Protein AF-A0A2T4ZCU1-F1 (afdb_monomer)

Solvent-accessible surface area (backbone atoms only — not comparable to full-atom values): 5228 Å² total; per-residue (Å²): 140,66,82,66,62,64,55,54,53,55,55,48,51,55,54,50,50,54,51,50,52,56,50,51,53,48,56,75,68,37,84,87,48,60,64,68,60,54,50,49,54,50,48,52,51,47,60,71,70,43,70,71,81,65,58,68,65,68,56,56,58,54,51,53,54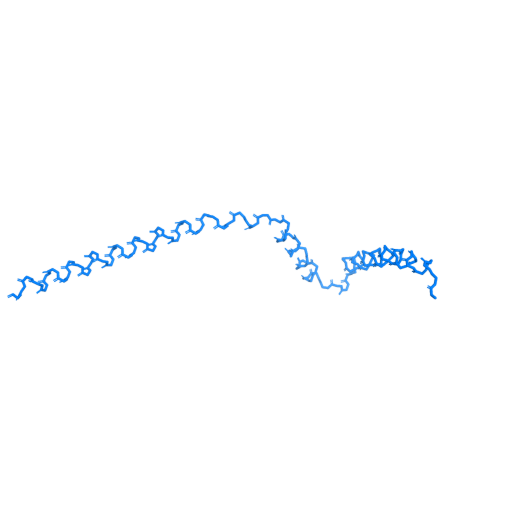,51,54,51,49,51,51,52,50,52,48,53,56,51,49,55,52,52,50,55,59,65,70,76,111

Sequence (89 aa):
MTGLDRKAKRVGGIAQVAKKWKALYRYFRDPKTSWVKKALAVAALLYFIMPMDIIPDYLVVMGYLDDLTLAAFVWRALSKELEHFSSEE

pLDDT: mean 73.39, std 12.13, range [48.75, 91.31]

Secondary structure (DSSP, 8-state):
--TTHHHHHHHHHHHHHHHHHHHHHHHHH-TTS-HHHHHHHHHHHHHHHS-GGGSHHHHHHHHHHHHHHHHHHHHHHHHHHHHHHHT--

Foldseek 3Di:
DDCVVVVVVVVVVVVVVVVVVVVVVCLLVPPVNDPVVVVVVVVVVCVVPPCPVVPPPPVVVVVVVVVVVVVVVVVVVVVVVVVVVVVVD

Structure (mmCIF, N/CA/C/O backbone):
data_AF-A0A2T4ZCU1-F1
#
_entry.id   AF-A0A2T4ZCU1-F1
#
loop_
_atom_site.group_PDB
_atom_site.id
_atom_site.type_symbol
_atom_site.label_atom_id
_atom_site.label_alt_id
_atom_site.label_comp_id
_atom_site.label_asym_id
_atom_site.label_entity_id
_atom_site.label_seq_id
_atom_site.pdbx_PDB_ins_code
_atom_site.Cartn_x
_atom_site.Cartn_y
_atom_site.Cartn_z
_atom_site.occupancy
_atom_site.B_iso_or_equiv
_atom_site.auth_seq_id
_atom_site.auth_comp_id
_atom_site.auth_asym_id
_atom_site.auth_atom_id
_atom_site.pdbx_PDB_model_num
ATOM 1 N N . MET A 1 1 ? 42.080 -18.708 3.788 1.00 48.75 1 MET A N 1
ATOM 2 C CA . MET A 1 1 ? 40.617 -18.786 3.575 1.00 48.75 1 MET A CA 1
ATOM 3 C C . MET A 1 1 ? 40.397 -19.295 2.155 1.00 48.75 1 MET A C 1
ATOM 5 O O . MET A 1 1 ? 40.612 -18.554 1.205 1.00 48.75 1 MET A O 1
ATOM 9 N N . THR A 1 2 ? 40.182 -20.603 2.011 1.00 60.44 2 THR A N 1
ATOM 10 C CA . THR A 1 2 ? 40.167 -21.353 0.742 1.00 60.44 2 THR A CA 1
ATOM 11 C C . THR A 1 2 ? 38.759 -21.404 0.158 1.00 60.44 2 THR A C 1
ATOM 13 O O . THR A 1 2 ? 37.826 -21.707 0.890 1.00 60.44 2 THR A O 1
ATOM 16 N N . GLY A 1 3 ? 38.627 -21.204 -1.161 1.00 60.25 3 GLY A N 1
ATOM 17 C CA . GLY A 1 3 ? 37.372 -20.957 -1.901 1.00 60.25 3 GLY A CA 1
ATOM 18 C C . GLY A 1 3 ? 36.235 -21.995 -1.822 1.00 60.25 3 GLY A C 1
ATOM 19 O O . GLY A 1 3 ? 35.234 -21.855 -2.528 1.00 60.25 3 GLY A O 1
ATOM 20 N N . LEU A 1 4 ? 36.358 -23.024 -0.981 1.00 62.97 4 LEU A N 1
ATOM 21 C CA . LEU A 1 4 ? 35.297 -23.979 -0.642 1.00 62.97 4 LEU A CA 1
ATOM 22 C C . LEU A 1 4 ? 34.241 -23.361 0.298 1.00 62.97 4 LEU A C 1
ATOM 24 O O . LEU A 1 4 ? 33.055 -23.691 0.218 1.00 62.97 4 LEU A O 1
ATOM 28 N N . ASP A 1 5 ? 34.649 -22.399 1.124 1.00 60.81 5 ASP A N 1
ATOM 29 C CA . ASP A 1 5 ? 33.805 -21.598 2.021 1.00 60.81 5 ASP A CA 1
ATOM 30 C C . ASP A 1 5 ? 32.729 -20.779 1.272 1.00 60.81 5 ASP A C 1
ATOM 32 O O . ASP A 1 5 ? 31.600 -20.604 1.748 1.00 60.81 5 ASP A O 1
ATOM 36 N N . ARG A 1 6 ? 33.030 -20.347 0.043 1.00 59.47 6 ARG A N 1
ATOM 37 C CA . ARG A 1 6 ? 32.116 -19.569 -0.806 1.00 59.47 6 ARG A CA 1
ATOM 38 C C . ARG A 1 6 ? 30.946 -20.399 -1.357 1.00 59.47 6 ARG A C 1
ATOM 40 O O . ARG A 1 6 ? 29.842 -19.870 -1.492 1.00 59.47 6 ARG A O 1
ATOM 47 N N . LYS A 1 7 ? 31.142 -21.698 -1.635 1.00 54.31 7 LYS A N 1
ATOM 48 C CA . LYS A 1 7 ? 30.057 -22.600 -2.084 1.00 54.31 7 LYS A CA 1
ATOM 49 C C . LYS A 1 7 ? 29.130 -22.993 -0.932 1.00 54.31 7 LYS A C 1
ATOM 51 O O . LYS A 1 7 ? 27.916 -22.997 -1.129 1.00 54.31 7 LYS A O 1
ATOM 56 N N . ALA A 1 8 ? 29.663 -23.216 0.271 1.00 57.03 8 ALA A N 1
ATOM 57 C CA . ALA A 1 8 ? 28.868 -23.534 1.463 1.00 57.03 8 ALA A CA 1
ATOM 58 C C . ALA A 1 8 ? 27.865 -22.416 1.828 1.00 57.03 8 ALA A C 1
ATOM 60 O O . ALA A 1 8 ? 26.708 -22.699 2.146 1.00 57.03 8 ALA A O 1
ATOM 61 N N . LYS A 1 9 ? 28.249 -2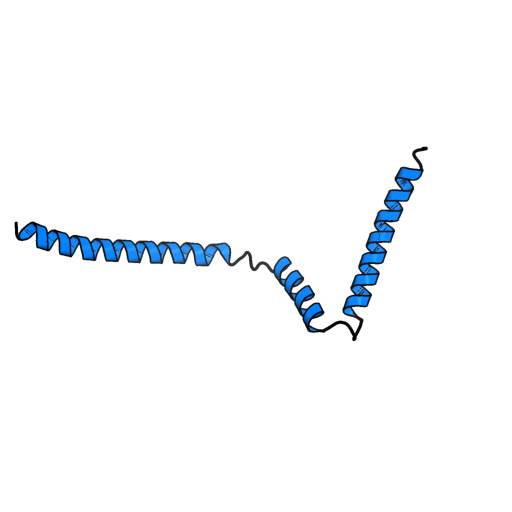1.137 1.673 1.00 55.56 9 LYS A N 1
ATOM 62 C CA . LYS A 1 9 ? 27.332 -19.989 1.843 1.00 55.56 9 LYS A CA 1
ATOM 63 C C . LYS A 1 9 ? 26.131 -20.013 0.884 1.00 55.56 9 LYS A C 1
ATOM 65 O O . LYS A 1 9 ? 25.050 -19.568 1.263 1.00 55.56 9 LYS A O 1
ATOM 70 N N . ARG A 1 10 ? 26.284 -20.561 -0.329 1.00 57.81 10 ARG A N 1
ATOM 71 C CA . ARG A 1 10 ? 25.200 -20.656 -1.327 1.00 57.81 10 ARG A CA 1
ATOM 72 C C . ARG A 1 10 ? 24.144 -21.691 -0.927 1.00 57.81 10 ARG A C 1
ATOM 74 O O . ARG A 1 10 ? 22.953 -21.433 -1.072 1.00 57.81 10 ARG A O 1
ATOM 81 N N . VAL A 1 11 ? 24.578 -22.812 -0.342 1.00 59.62 11 VAL A N 1
ATOM 82 C CA . VAL A 1 11 ? 23.687 -23.840 0.233 1.00 59.62 11 VAL A CA 1
ATOM 83 C C . VAL A 1 11 ? 22.982 -23.308 1.489 1.00 59.62 11 VAL A C 1
ATOM 85 O O . VAL A 1 11 ? 21.794 -23.554 1.693 1.00 59.62 11 VAL A O 1
ATOM 88 N N . GLY A 1 12 ? 23.681 -22.483 2.278 1.00 66.12 12 GLY A N 1
ATOM 89 C CA . GLY A 1 12 ? 23.096 -21.747 3.401 1.00 66.12 12 GLY A CA 1
ATOM 90 C C . GLY A 1 12 ? 21.945 -20.824 2.987 1.00 66.12 12 GLY A C 1
ATOM 91 O O . GLY A 1 12 ? 20.943 -20.754 3.694 1.00 66.12 12 GLY A O 1
ATOM 92 N N . GLY A 1 13 ? 22.038 -20.176 1.821 1.00 74.31 13 GLY A N 1
ATOM 93 C CA . GLY A 1 13 ? 20.965 -19.332 1.282 1.00 74.31 13 GLY A CA 1
ATOM 94 C C . GLY A 1 13 ? 19.667 -20.105 1.030 1.00 74.31 13 GLY A C 1
ATOM 95 O O . GLY A 1 13 ? 18.603 -19.694 1.489 1.00 74.31 13 GLY A O 1
ATOM 96 N N . ILE A 1 14 ? 19.754 -21.270 0.382 1.00 75.44 14 ILE A N 1
ATOM 97 C CA . ILE A 1 14 ? 18.586 -22.124 0.098 1.00 75.44 14 ILE A CA 1
ATOM 98 C C . ILE A 1 14 ? 17.991 -22.677 1.399 1.00 75.44 14 ILE A C 1
ATOM 100 O O . ILE A 1 14 ? 16.776 -22.643 1.592 1.00 75.44 14 ILE A O 1
ATOM 104 N N . ALA A 1 15 ? 18.839 -23.116 2.332 1.00 79.50 15 ALA A N 1
ATOM 105 C CA . ALA A 1 15 ? 18.394 -23.588 3.641 1.00 79.50 15 ALA A CA 1
ATOM 106 C C . ALA A 1 15 ? 17.693 -22.481 4.454 1.00 79.50 15 ALA A C 1
ATOM 108 O O . ALA A 1 15 ? 16.684 -22.736 5.115 1.00 79.50 15 ALA A O 1
ATOM 109 N N . GLN A 1 16 ? 18.178 -21.237 4.381 1.00 79.06 16 GLN A N 1
ATOM 110 C CA . GLN A 1 16 ? 17.528 -20.089 5.015 1.00 79.06 16 GLN A CA 1
ATOM 111 C C . GLN A 1 16 ? 16.170 -19.777 4.383 1.00 79.06 16 GLN A C 1
ATOM 113 O O . GLN A 1 16 ? 15.210 -19.529 5.111 1.00 79.06 16 GLN A O 1
ATOM 118 N N . VAL A 1 17 ? 16.066 -19.827 3.053 1.00 82.38 17 VAL A N 1
ATOM 119 C CA . VAL A 1 17 ? 14.795 -19.644 2.340 1.00 82.38 17 VAL A CA 1
ATOM 120 C C . VAL A 1 17 ? 13.801 -20.734 2.743 1.00 82.38 17 VAL A C 1
ATOM 122 O O . VAL A 1 17 ? 12.695 -20.415 3.174 1.00 82.38 17 VAL A O 1
ATOM 125 N N . ALA A 1 18 ? 14.206 -22.006 2.733 1.00 84.75 18 ALA A N 1
ATOM 126 C CA . ALA A 1 18 ? 13.366 -23.121 3.175 1.00 84.75 18 ALA A CA 1
ATOM 127 C C . ALA A 1 18 ? 12.900 -22.962 4.636 1.00 84.75 18 ALA A C 1
ATOM 129 O O . ALA A 1 18 ? 11.734 -23.205 4.960 1.00 84.75 18 ALA A O 1
ATOM 130 N N . LYS A 1 19 ? 13.781 -22.485 5.525 1.00 86.00 19 LYS A N 1
ATOM 131 C CA . LYS A 1 19 ? 13.438 -22.193 6.924 1.00 86.00 19 LYS A CA 1
ATOM 132 C C . LYS A 1 19 ? 12.404 -21.067 7.036 1.00 86.00 19 LYS A C 1
ATOM 134 O O . LYS A 1 19 ? 11.471 -21.196 7.829 1.00 86.00 19 LYS A O 1
ATOM 139 N N . LYS A 1 20 ? 12.535 -20.000 6.238 1.00 85.62 20 LYS A N 1
ATOM 140 C CA . LYS A 1 20 ? 11.565 -18.893 6.174 1.00 85.62 20 LYS A CA 1
ATOM 141 C C . LYS A 1 20 ? 10.198 -19.370 5.675 1.00 85.62 20 LYS A C 1
ATOM 143 O O . LYS A 1 20 ? 9.197 -19.073 6.319 1.00 85.62 20 LYS A O 1
ATOM 148 N N . TRP A 1 21 ? 10.156 -20.186 4.620 1.00 86.56 21 TRP A N 1
ATOM 149 C CA . TRP A 1 21 ? 8.914 -20.792 4.121 1.00 86.56 21 TRP A CA 1
ATOM 150 C C . TRP A 1 21 ? 8.229 -21.669 5.170 1.00 86.56 21 TRP A C 1
ATOM 152 O O . TRP A 1 21 ? 7.030 -21.537 5.409 1.00 86.56 21 TRP A O 1
ATOM 162 N N . LYS A 1 22 ? 8.994 -22.520 5.865 1.00 86.56 22 LYS A N 1
ATOM 163 C CA . LYS A 1 22 ? 8.458 -23.370 6.937 1.00 86.56 22 LYS A CA 1
ATOM 164 C C . LYS A 1 22 ? 7.919 -22.548 8.112 1.00 86.56 22 LYS A C 1
ATOM 166 O O . LYS A 1 22 ? 6.917 -22.930 8.715 1.00 86.56 22 LYS A O 1
ATOM 171 N N . ALA A 1 23 ? 8.557 -21.425 8.440 1.00 86.25 23 ALA A N 1
ATOM 172 C CA . ALA A 1 23 ? 8.072 -20.501 9.462 1.00 86.25 23 ALA A CA 1
ATOM 173 C C . ALA A 1 23 ? 6.775 -19.798 9.031 1.00 86.25 23 ALA A C 1
ATOM 175 O O . ALA A 1 23 ? 5.831 -19.749 9.816 1.00 86.25 23 ALA A O 1
ATOM 176 N N . LEU A 1 24 ? 6.695 -19.337 7.779 1.00 83.12 24 LEU A N 1
ATOM 177 C CA . LEU A 1 24 ? 5.497 -18.710 7.218 1.00 83.12 24 LEU A CA 1
ATOM 178 C C . LEU A 1 24 ? 4.311 -19.684 7.204 1.00 83.12 24 LEU A C 1
ATOM 180 O O . LEU A 1 24 ? 3.216 -19.343 7.643 1.00 83.12 24 LEU A O 1
ATOM 184 N N . TYR A 1 25 ? 4.546 -20.934 6.801 1.00 86.12 25 TYR A N 1
ATOM 185 C CA . TYR A 1 25 ? 3.529 -21.983 6.847 1.00 86.12 25 TYR A CA 1
ATOM 186 C C . TYR A 1 25 ? 2.992 -22.204 8.267 1.00 86.12 25 TYR A C 1
ATOM 188 O O . TYR A 1 25 ? 1.780 -22.253 8.481 1.00 86.12 25 TYR A O 1
ATOM 196 N N . ARG A 1 26 ? 3.886 -22.285 9.263 1.00 84.69 26 ARG A N 1
ATOM 197 C CA . ARG A 1 26 ? 3.489 -22.406 10.675 1.00 84.69 26 ARG A CA 1
ATOM 198 C C . ARG A 1 26 ? 2.706 -21.186 11.154 1.00 84.69 26 ARG A C 1
ATOM 200 O O . ARG A 1 26 ? 1.713 -21.370 11.841 1.00 84.69 26 ARG A O 1
ATOM 207 N N . TYR A 1 27 ? 3.104 -19.979 10.759 1.00 82.75 27 TYR A N 1
ATOM 208 C CA . TYR A 1 27 ? 2.411 -18.735 11.103 1.00 82.75 27 TYR A CA 1
ATOM 209 C C . TYR A 1 27 ? 0.952 -18.725 10.617 1.00 82.75 27 TYR A C 1
ATOM 211 O O . TYR A 1 27 ? 0.041 -18.409 11.384 1.00 82.75 27 TYR A O 1
ATOM 219 N N . PHE A 1 28 ? 0.700 -19.158 9.377 1.00 80.00 28 PHE A N 1
ATOM 220 C CA . PHE A 1 28 ? -0.665 -19.262 8.851 1.00 80.00 28 PHE A CA 1
ATOM 221 C C . PHE A 1 28 ? -1.477 -20.397 9.495 1.00 80.00 28 PHE A C 1
ATOM 223 O O . PHE A 1 28 ? 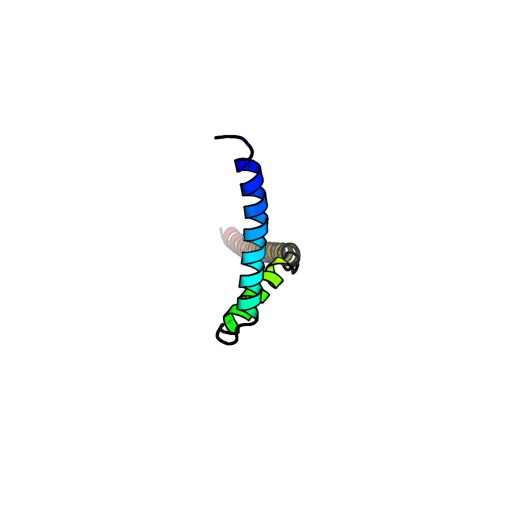-2.681 -20.230 9.701 1.00 80.00 28 PHE A O 1
ATOM 230 N N . ARG A 1 29 ? -0.844 -21.513 9.885 1.00 81.31 29 ARG A N 1
ATOM 231 C CA . ARG A 1 29 ? -1.522 -22.649 10.545 1.00 81.31 29 ARG A CA 1
ATOM 232 C C . ARG A 1 29 ? -1.734 -22.494 12.049 1.00 81.31 29 ARG A C 1
ATOM 234 O O . ARG A 1 29 ? -2.574 -23.199 12.594 1.00 81.31 29 ARG A O 1
ATOM 241 N N . ASP A 1 30 ? -0.995 -21.617 12.723 1.00 82.50 30 ASP A N 1
ATOM 242 C CA . ASP A 1 30 ? -1.080 -21.470 14.178 1.00 82.50 30 ASP A CA 1
ATOM 243 C C . ASP A 1 30 ? -2.392 -20.759 14.580 1.00 82.50 30 ASP A C 1
ATOM 245 O O . ASP A 1 30 ? -2.604 -19.611 14.167 1.00 82.50 30 ASP A O 1
ATOM 249 N N . PRO A 1 31 ? -3.285 -21.397 15.361 1.00 73.88 31 PRO A N 1
ATOM 250 C CA . PRO A 1 31 ? -4.544 -20.797 15.808 1.00 73.88 31 PRO A CA 1
ATOM 251 C C . PRO A 1 31 ? -4.354 -19.660 16.825 1.00 73.88 31 PRO A C 1
ATOM 253 O O . PRO A 1 31 ? -5.261 -18.851 16.992 1.00 73.88 31 PRO A O 1
ATOM 256 N N . LYS A 1 32 ? -3.184 -19.548 17.475 1.00 78.62 32 LYS A N 1
ATOM 257 C CA . LYS A 1 32 ? -2.858 -18.429 18.381 1.00 78.62 32 LYS A CA 1
ATOM 258 C C . LYS A 1 32 ? -2.541 -17.138 17.629 1.00 78.62 32 LYS A C 1
ATOM 260 O O . LYS A 1 32 ? -2.536 -16.056 18.214 1.00 78.62 32 LYS A O 1
ATOM 265 N N . THR A 1 33 ? -2.265 -17.234 16.332 1.00 75.00 33 THR A N 1
ATOM 266 C CA . THR A 1 33 ? -2.030 -16.064 15.491 1.00 75.00 33 THR A CA 1
ATOM 267 C C . THR A 1 33 ? -3.368 -15.430 15.136 1.00 75.00 33 THR A C 1
ATOM 269 O O . THR A 1 33 ? -4.196 -16.061 14.480 1.00 75.00 33 THR A O 1
ATOM 272 N N . SER A 1 34 ? -3.557 -14.172 15.546 1.00 79.69 34 SER A N 1
ATOM 273 C CA . SER A 1 34 ? -4.775 -13.397 15.283 1.00 79.69 34 SER A CA 1
ATOM 274 C C . SER A 1 34 ? -5.185 -13.476 13.810 1.00 79.69 34 SER A C 1
ATOM 276 O O . SER A 1 34 ? -4.396 -13.164 12.913 1.00 79.69 34 SER A O 1
ATOM 278 N N . TRP A 1 35 ? -6.433 -13.878 13.574 1.00 80.38 35 TRP A N 1
ATOM 279 C CA . TRP A 1 35 ? -7.007 -14.023 12.237 1.00 80.38 35 TRP A CA 1
ATOM 280 C C . TRP A 1 35 ? -6.959 -12.709 11.441 1.00 80.38 35 TRP A C 1
ATOM 282 O O . TRP A 1 35 ? -6.681 -12.735 10.246 1.00 80.38 35 TRP A O 1
ATOM 292 N N . VAL A 1 36 ? -7.063 -11.563 12.126 1.00 81.00 36 VAL A N 1
ATOM 293 C CA . VAL A 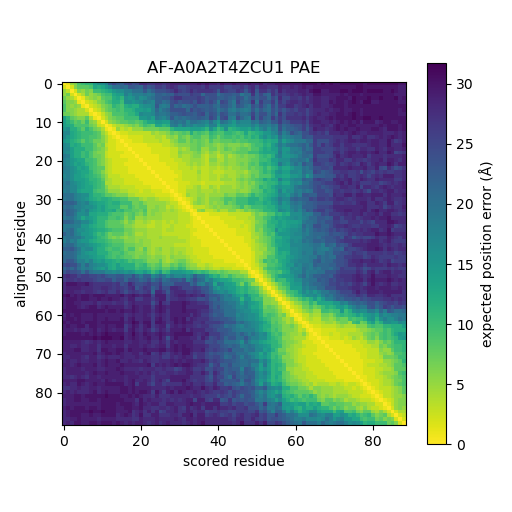1 36 ? -6.905 -10.219 11.540 1.00 81.00 36 VAL A CA 1
ATOM 294 C C . VAL A 1 36 ? -5.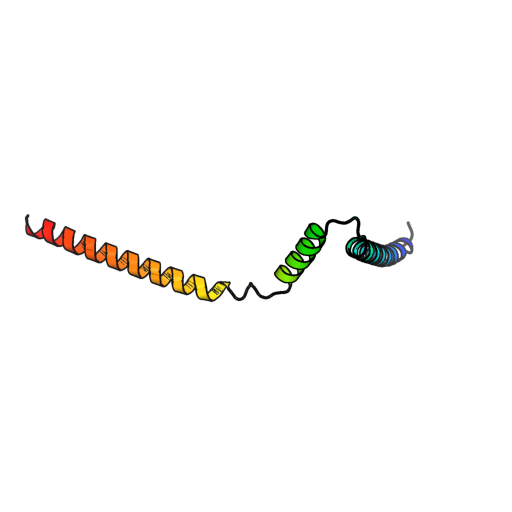528 -10.041 10.894 1.00 81.00 36 VAL A C 1
ATOM 296 O O . VAL A 1 36 ? -5.425 -9.526 9.786 1.00 81.00 36 VAL A O 1
ATOM 299 N N . LYS A 1 37 ? -4.453 -10.516 11.539 1.00 82.38 37 LYS A N 1
ATOM 300 C CA . LYS A 1 37 ? -3.087 -10.398 10.996 1.00 82.38 37 LYS A CA 1
ATOM 301 C C . LYS A 1 37 ? -2.884 -11.283 9.764 1.00 82.38 37 LYS A C 1
ATOM 303 O O . LYS A 1 37 ? -2.207 -10.877 8.824 1.00 82.38 37 LYS A O 1
ATOM 308 N N . LYS A 1 38 ? -3.498 -12.471 9.748 1.00 83.94 38 LYS A N 1
ATOM 309 C CA . LYS A 1 38 ? -3.493 -13.360 8.575 1.00 83.94 38 LYS A CA 1
ATOM 310 C C . LYS A 1 38 ? -4.265 -12.736 7.414 1.00 83.94 38 LYS A C 1
ATOM 312 O O . LYS A 1 38 ? -3.758 -12.727 6.298 1.00 83.94 38 LYS A O 1
ATOM 317 N N . ALA A 1 39 ? -5.445 -12.181 7.695 1.00 83.94 39 ALA A N 1
ATOM 318 C CA . ALA A 1 39 ? -6.269 -11.487 6.713 1.00 83.94 39 ALA A CA 1
ATOM 319 C C . ALA A 1 39 ? -5.534 -10.281 6.114 1.00 83.94 39 ALA A C 1
ATOM 321 O O . ALA A 1 39 ? -5.515 -10.137 4.899 1.00 83.94 39 ALA A O 1
ATOM 322 N N . LEU A 1 40 ? -4.845 -9.481 6.936 1.00 83.44 40 LEU A N 1
ATOM 323 C CA . LEU A 1 40 ? -4.055 -8.342 6.465 1.00 83.44 40 LEU A CA 1
ATOM 324 C C . LEU A 1 40 ? -2.889 -8.769 5.559 1.00 83.44 40 LEU A C 1
ATOM 326 O O . LEU A 1 40 ? -2.649 -8.139 4.535 1.00 83.44 40 LEU A O 1
ATOM 330 N N . ALA A 1 41 ? -2.187 -9.856 5.895 1.00 83.81 41 ALA A N 1
ATOM 331 C CA . ALA A 1 41 ? -1.108 -10.385 5.058 1.00 83.81 41 ALA A CA 1
ATOM 332 C C . ALA A 1 41 ? -1.620 -10.889 3.696 1.00 83.81 41 ALA A C 1
ATOM 334 O O . ALA A 1 41 ? -0.987 -10.647 2.669 1.00 83.81 41 ALA A O 1
ATOM 335 N N . VAL A 1 42 ? -2.778 -11.557 3.680 1.00 84.69 42 VAL A N 1
ATOM 336 C CA . VAL A 1 42 ? -3.444 -11.981 2.439 1.00 84.69 42 VAL A CA 1
ATOM 337 C C . VAL A 1 42 ? -3.941 -10.771 1.651 1.00 84.69 42 VAL A C 1
ATOM 339 O O . VAL A 1 42 ? -3.727 -10.724 0.449 1.00 84.69 42 VAL A O 1
ATOM 342 N N . ALA A 1 43 ? -4.531 -9.771 2.308 1.00 81.88 43 ALA A N 1
ATOM 343 C CA . ALA A 1 43 ? -4.989 -8.538 1.673 1.00 81.88 43 ALA A CA 1
ATOM 344 C C . ALA A 1 43 ? -3.832 -7.746 1.048 1.00 81.88 43 ALA A C 1
ATOM 346 O O . ALA A 1 43 ? -3.970 -7.267 -0.068 1.00 81.88 43 ALA A O 1
ATOM 347 N N . ALA A 1 44 ? -2.676 -7.663 1.711 1.00 80.94 44 ALA A N 1
ATOM 348 C CA . ALA A 1 44 ? -1.479 -7.034 1.156 1.00 80.94 44 ALA A CA 1
ATOM 349 C C . ALA A 1 44 ? -0.940 -7.794 -0.068 1.00 80.94 44 ALA A C 1
ATOM 351 O O . ALA A 1 44 ? -0.533 -7.180 -1.050 1.00 80.94 44 ALA A O 1
ATOM 352 N N . LEU A 1 45 ? -0.970 -9.131 -0.035 1.00 81.19 45 LEU A N 1
ATOM 353 C CA . LEU A 1 45 ? -0.576 -9.955 -1.177 1.00 81.19 45 LEU A CA 1
ATOM 354 C C . LEU A 1 45 ? -1.572 -9.824 -2.337 1.00 81.19 45 LEU A C 1
ATOM 356 O O . LEU A 1 45 ? -1.159 -9.707 -3.483 1.00 81.19 45 LEU A O 1
ATOM 36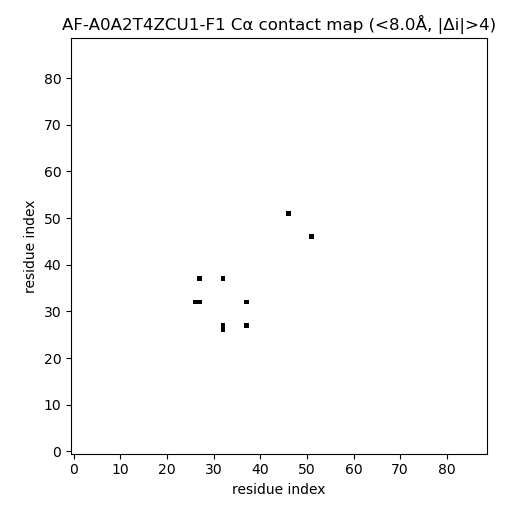0 N N . LEU A 1 46 ? -2.872 -9.798 -2.042 1.00 80.38 46 LEU A N 1
ATOM 361 C CA . LEU A 1 46 ? -3.920 -9.537 -3.024 1.00 80.38 46 LEU A CA 1
ATOM 362 C C . LEU A 1 46 ? -3.809 -8.125 -3.591 1.00 80.38 46 LEU A C 1
ATOM 364 O O . LEU A 1 46 ? -3.966 -7.976 -4.786 1.00 80.38 46 LEU A O 1
ATOM 368 N N . TYR A 1 47 ? -3.484 -7.112 -2.791 1.00 70.50 47 TYR A N 1
ATOM 369 C CA . TYR A 1 47 ? -3.219 -5.756 -3.277 1.00 70.50 47 TYR A CA 1
ATOM 370 C C . TYR A 1 47 ? -2.005 -5.714 -4.215 1.00 70.50 47 TYR A C 1
ATOM 372 O O . TYR A 1 47 ? -2.031 -5.019 -5.220 1.00 70.50 47 TYR A O 1
ATOM 380 N N . PHE A 1 48 ? -0.959 -6.486 -3.911 1.00 73.31 48 PHE A N 1
ATOM 381 C CA . PHE A 1 48 ? 0.244 -6.568 -4.741 1.00 73.31 48 PHE A CA 1
ATOM 382 C C . PHE A 1 48 ? 0.038 -7.365 -6.042 1.00 73.31 48 PHE A C 1
ATOM 384 O O . PHE A 1 48 ? 0.683 -7.080 -7.045 1.00 73.31 48 PHE A O 1
ATOM 391 N N . ILE A 1 49 ? -0.822 -8.391 -6.022 1.00 73.38 49 ILE A N 1
ATOM 392 C CA . ILE A 1 49 ? -1.095 -9.271 -7.173 1.00 73.38 49 ILE A CA 1
ATOM 393 C C . ILE A 1 49 ? -2.259 -8.751 -8.023 1.00 73.38 49 ILE A C 1
ATOM 395 O O . ILE A 1 49 ? -2.261 -8.944 -9.238 1.00 73.38 49 ILE A O 1
ATOM 399 N N . MET A 1 50 ? -3.274 -8.143 -7.405 1.00 64.94 50 MET A N 1
ATOM 400 C CA . MET A 1 50 ? -4.408 -7.598 -8.135 1.00 64.94 50 MET A CA 1
ATOM 401 C C . MET A 1 50 ? -3.986 -6.326 -8.866 1.00 64.94 50 MET A C 1
ATOM 403 O O . MET A 1 50 ? -3.373 -5.443 -8.266 1.00 64.94 50 MET A O 1
ATOM 407 N N . PRO A 1 51 ? -4.397 -6.175 -10.131 1.00 57.94 51 PRO A N 1
ATOM 408 C CA . PRO A 1 51 ? -4.156 -4.979 -10.913 1.00 57.94 51 PRO A CA 1
ATOM 409 C C . PRO A 1 51 ? -5.155 -3.884 -10.506 1.00 57.94 51 PRO A C 1
ATOM 411 O O . PRO A 1 51 ? -5.942 -3.404 -11.312 1.00 57.94 51 PRO A O 1
ATOM 414 N N . MET A 1 52 ? -5.145 -3.472 -9.235 1.00 55.62 52 MET A N 1
ATOM 415 C CA . MET A 1 52 ? -5.756 -2.196 -8.832 1.00 55.62 52 MET A CA 1
ATOM 416 C C . MET A 1 52 ? -4.957 -0.993 -9.369 1.00 55.62 52 MET A C 1
ATOM 418 O O . MET A 1 52 ? -5.443 0.131 -9.318 1.00 55.62 52 MET A O 1
ATOM 422 N N . ASP A 1 53 ? -3.815 -1.259 -10.012 1.00 56.12 53 ASP A N 1
ATOM 423 C CA . ASP A 1 53 ? -3.125 -0.386 -10.972 1.00 56.12 53 ASP A CA 1
ATOM 424 C C . ASP A 1 53 ? -3.851 -0.271 -12.342 1.00 56.12 53 ASP A C 1
ATOM 426 O O . ASP A 1 53 ? -3.269 0.201 -13.310 1.00 56.12 53 ASP A O 1
ATOM 430 N N . ILE A 1 54 ? -5.130 -0.676 -12.450 1.00 51.56 54 ILE A N 1
ATOM 431 C CA . ILE A 1 54 ? -6.027 -0.374 -13.598 1.00 51.56 54 ILE A CA 1
ATOM 432 C C . ILE A 1 54 ? -6.917 0.858 -13.334 1.00 51.56 54 ILE A C 1
ATOM 434 O O . ILE A 1 54 ? -7.522 1.414 -14.249 1.00 51.56 54 ILE A O 1
ATOM 438 N N . ILE A 1 55 ? -6.977 1.336 -12.089 1.00 57.50 55 ILE A N 1
ATOM 439 C CA . ILE A 1 55 ? -7.638 2.600 -11.739 1.00 57.50 55 ILE A CA 1
ATOM 440 C C . ILE A 1 55 ? -6.839 3.889 -12.098 1.00 57.50 55 ILE A C 1
ATOM 442 O O . ILE A 1 55 ? -7.478 4.944 -12.104 1.00 57.50 55 ILE A O 1
ATOM 446 N N . PRO A 1 56 ? -5.527 3.903 -12.451 1.00 56.94 56 PRO A N 1
ATOM 447 C CA . PRO A 1 56 ? -4.809 5.159 -12.693 1.00 56.94 56 PRO A CA 1
ATOM 448 C C . PRO A 1 56 ? -5.387 6.033 -13.815 1.00 56.94 56 PRO A C 1
ATOM 450 O O . PRO A 1 56 ? -5.300 7.252 -13.718 1.00 56.94 56 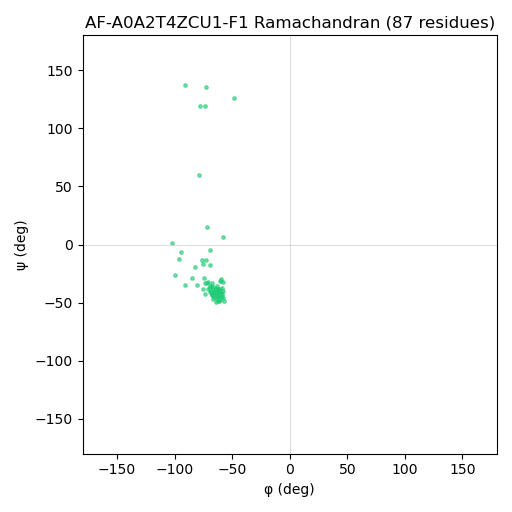PRO A O 1
ATOM 453 N N . ASP A 1 57 ? -6.017 5.457 -14.844 1.00 56.91 57 ASP A N 1
ATOM 454 C CA . ASP A 1 57 ? -6.266 6.214 -16.080 1.00 56.91 57 ASP A CA 1
ATOM 455 C C . ASP A 1 57 ? -7.688 6.794 -16.224 1.00 56.91 57 ASP A C 1
ATOM 457 O O . ASP A 1 57 ? -7.864 7.828 -16.867 1.00 56.91 57 ASP A O 1
ATOM 461 N N . TYR A 1 58 ? -8.721 6.213 -15.599 1.00 55.00 58 TYR A N 1
ATOM 462 C CA . TYR A 1 58 ? -10.106 6.702 -15.771 1.00 55.00 58 TYR A CA 1
ATOM 463 C C . TYR A 1 58 ? -10.488 7.857 -14.832 1.00 55.00 58 TYR A C 1
ATOM 465 O O . TYR A 1 58 ? -11.322 8.689 -15.192 1.00 55.00 58 TYR A O 1
ATOM 473 N N . LEU A 1 59 ? -9.880 7.939 -13.644 1.00 61.75 59 LEU A N 1
ATOM 474 C CA . LEU A 1 59 ? -10.138 9.027 -12.688 1.00 61.75 59 LEU A CA 1
ATOM 475 C C . LEU A 1 59 ? -9.363 10.305 -13.030 1.00 61.75 59 LEU A C 1
ATOM 477 O O . LEU A 1 59 ? -9.892 11.400 -12.857 1.00 61.75 59 LEU A O 1
ATOM 481 N N . VAL A 1 60 ? -8.144 10.177 -13.560 1.00 58.03 60 VAL A N 1
ATOM 482 C CA . VAL A 1 60 ? -7.301 11.327 -13.918 1.00 58.03 60 VAL A CA 1
ATOM 483 C C . VAL A 1 60 ? -7.904 12.116 -15.089 1.00 58.03 60 VAL A C 1
ATOM 485 O O . VAL A 1 60 ? -7.950 13.341 -15.037 1.00 58.03 60 VAL A O 1
ATOM 488 N N . VAL A 1 61 ? -8.454 11.445 -16.109 1.00 62.97 61 VAL A N 1
ATOM 489 C CA . VAL A 1 61 ? -9.082 12.119 -17.266 1.00 62.97 61 VAL A CA 1
ATOM 490 C C . VAL A 1 61 ? -10.384 12.836 -16.888 1.00 62.97 61 VAL A C 1
ATOM 492 O O . VAL A 1 61 ? -10.616 13.956 -17.342 1.00 62.97 61 VAL A O 1
ATOM 495 N N . MET A 1 62 ? -11.220 12.229 -16.038 1.00 67.56 62 MET A N 1
ATOM 496 C CA . MET A 1 62 ? -12.454 12.871 -15.564 1.00 67.56 62 MET A CA 1
ATOM 497 C C . MET A 1 62 ? -12.174 14.082 -14.664 1.00 67.56 62 MET A C 1
ATOM 499 O O . MET A 1 62 ? -12.873 15.085 -14.780 1.00 67.56 62 MET A O 1
ATOM 503 N N . GLY A 1 63 ? -11.134 14.027 -13.822 1.00 65.94 63 GLY A N 1
ATOM 504 C CA . GLY A 1 63 ? -10.757 15.146 -12.952 1.00 65.94 63 GLY A CA 1
ATOM 505 C C . GLY A 1 63 ? -10.364 16.410 -13.724 1.00 65.94 63 GLY A C 1
ATOM 506 O O . GLY A 1 63 ? -10.844 17.495 -13.412 1.00 65.94 63 GLY A O 1
ATOM 507 N N . TYR A 1 64 ? -9.572 16.279 -14.795 1.00 77.38 64 TYR A N 1
ATOM 508 C CA . TYR A 1 64 ? -9.179 17.438 -15.610 1.00 77.38 64 TYR A CA 1
ATOM 509 C C . TYR A 1 64 ? -10.342 18.071 -16.379 1.00 77.38 64 TYR A C 1
ATOM 511 O O . TYR A 1 64 ? -10.346 19.283 -16.601 1.00 77.38 64 TYR A O 1
ATOM 519 N N . LEU A 1 65 ? -11.321 17.269 -16.807 1.00 83.25 65 LEU A N 1
ATOM 520 C CA . LEU A 1 65 ? -12.489 17.788 -17.514 1.00 83.25 65 LEU A CA 1
ATOM 521 C C . LEU A 1 65 ? -13.393 18.609 -16.582 1.00 83.25 65 LEU A C 1
ATOM 523 O O . LEU A 1 65 ? -13.913 19.646 -17.003 1.00 83.25 65 LEU A O 1
ATOM 527 N N . ASP A 1 66 ? -13.546 18.179 -15.328 1.00 79.44 66 ASP A N 1
ATOM 528 C CA . ASP A 1 66 ? -14.312 18.910 -14.312 1.00 79.44 66 ASP A CA 1
ATOM 529 C C . ASP A 1 66 ? -13.635 20.242 -13.944 1.00 79.44 66 ASP A C 1
ATOM 531 O O . ASP A 1 66 ? -14.266 21.299 -14.027 1.00 79.44 66 ASP A O 1
ATOM 535 N N . ASP A 1 67 ? -12.320 20.228 -13.691 1.00 81.25 67 ASP A N 1
ATOM 536 C CA . ASP A 1 67 ? -11.546 21.437 -13.371 1.00 81.25 67 ASP A CA 1
ATOM 537 C C . ASP A 1 67 ? -11.582 22.481 -14.505 1.00 81.25 67 ASP A C 1
ATOM 539 O O . ASP A 1 67 ? -11.764 23.677 -14.254 1.00 81.25 67 ASP A O 1
ATOM 543 N N . LEU A 1 68 ? -11.461 22.054 -15.772 1.00 88.44 68 LEU A N 1
ATOM 544 C CA . LEU A 1 68 ? -11.569 22.950 -16.934 1.00 88.44 68 LEU A CA 1
ATOM 545 C C . LEU A 1 68 ? -12.973 23.539 -17.079 1.00 88.44 68 LEU A C 1
ATOM 547 O O . LEU A 1 68 ? -13.121 24.714 -17.426 1.00 88.44 68 LEU A O 1
ATOM 551 N N . THR A 1 69 ? -14.001 22.734 -16.814 1.00 88.12 69 THR A N 1
ATOM 552 C CA . THR A 1 69 ? -15.396 23.177 -16.892 1.00 88.12 69 THR A CA 1
ATOM 553 C C . THR A 1 69 ? -15.686 24.215 -15.812 1.00 88.12 69 THR A C 1
ATOM 555 O O . THR A 1 69 ? -16.264 25.264 -16.111 1.00 88.12 69 THR A O 1
ATOM 558 N N . LEU A 1 70 ? -15.218 23.980 -14.583 1.00 88.31 70 LEU A N 1
ATOM 559 C CA . LEU A 1 70 ? -15.346 24.921 -13.476 1.00 88.31 70 LEU A CA 1
ATOM 560 C C . LEU A 1 70 ? -14.585 26.226 -13.751 1.00 88.31 70 LEU A C 1
ATOM 562 O O . LEU A 1 70 ? -15.154 27.307 -13.599 1.00 88.31 70 LEU A O 1
ATOM 566 N N . ALA A 1 71 ? -13.337 26.147 -14.221 1.00 87.88 71 ALA A N 1
ATOM 567 C CA . ALA A 1 71 ? -12.540 27.325 -14.560 1.00 87.88 71 ALA A CA 1
ATOM 568 C C . ALA A 1 71 ? -13.184 28.158 -15.681 1.00 87.88 71 ALA A C 1
ATOM 570 O O . ALA A 1 71 ? -13.277 29.381 -15.568 1.00 87.88 71 ALA A O 1
ATOM 571 N N . ALA A 1 72 ? -13.688 27.511 -16.737 1.00 89.94 72 ALA A N 1
ATOM 572 C CA . ALA A 1 72 ? -14.385 28.189 -17.828 1.00 89.94 72 ALA A CA 1
ATOM 573 C C . ALA A 1 72 ? -15.696 28.838 -17.363 1.00 89.94 72 ALA A C 1
ATOM 575 O O . ALA A 1 72 ? -16.032 29.942 -17.798 1.00 89.94 72 ALA A O 1
ATOM 576 N N . PHE A 1 73 ? -16.435 28.176 -16.471 1.00 91.31 73 PHE A N 1
ATOM 577 C CA . PHE A 1 73 ? -17.655 28.728 -15.894 1.00 91.31 73 PHE A CA 1
ATOM 578 C C . PHE A 1 73 ? -17.366 29.981 -15.059 1.00 91.31 73 PHE A C 1
ATOM 580 O O . PHE A 1 73 ? -17.992 31.018 -15.280 1.00 91.31 73 PHE A O 1
ATOM 587 N N . VAL A 1 74 ? -16.381 29.912 -14.159 1.00 90.25 74 VAL A N 1
ATOM 588 C CA . VAL A 1 74 ? -15.968 31.046 -13.318 1.00 90.25 74 VAL A CA 1
ATOM 589 C C . VAL A 1 74 ? -15.451 32.198 -14.172 1.00 90.25 74 VAL A C 1
ATOM 591 O O . VAL A 1 74 ? -15.856 33.338 -13.958 1.00 90.25 74 VAL A O 1
ATOM 594 N N . TRP A 1 75 ? -14.625 31.911 -15.182 1.00 90.19 75 TRP A N 1
ATOM 595 C CA . TRP A 1 75 ? -14.149 32.925 -16.120 1.00 90.19 75 TRP A CA 1
ATOM 596 C C . TRP A 1 75 ? -15.311 33.642 -16.805 1.00 90.19 75 TRP A C 1
ATOM 598 O O . TRP A 1 75 ? -15.356 34.863 -16.796 1.00 90.19 75 TRP A O 1
ATOM 608 N N . ARG A 1 76 ? -16.301 32.911 -17.333 1.00 85.94 76 ARG A N 1
ATOM 609 C CA . ARG A 1 76 ? -17.477 33.527 -17.973 1.00 85.94 76 ARG A CA 1
ATOM 610 C C . ARG A 1 76 ? -18.316 34.346 -16.999 1.00 85.94 76 ARG A C 1
ATOM 612 O O . ARG A 1 76 ? -18.822 35.394 -17.392 1.00 85.94 76 ARG A O 1
ATOM 619 N N . ALA A 1 77 ? -18.487 33.871 -15.768 1.00 84.56 77 ALA A N 1
ATOM 620 C CA . ALA A 1 77 ? -19.220 34.603 -14.743 1.00 84.56 77 ALA A CA 1
ATOM 621 C C . ALA A 1 77 ? -18.523 35.934 -14.418 1.00 84.56 77 ALA A C 1
ATOM 623 O O . ALA A 1 77 ? -19.160 36.982 -14.478 1.00 84.56 77 ALA A O 1
ATOM 624 N N . LEU A 1 78 ? -17.207 35.897 -14.188 1.00 84.12 78 LEU A N 1
ATOM 625 C CA . LEU A 1 78 ? -16.403 37.086 -13.909 1.00 84.12 78 LEU A CA 1
ATOM 626 C C . LEU A 1 78 ? -16.293 38.016 -15.116 1.00 84.12 78 LEU A C 1
ATOM 628 O O . LEU A 1 78 ? -16.437 39.217 -14.952 1.00 84.12 78 LEU A O 1
ATOM 632 N N . SER A 1 79 ? -16.077 37.502 -16.331 1.00 79.19 79 SER A N 1
ATOM 633 C CA . SER A 1 79 ? -16.031 38.332 -17.542 1.00 79.19 79 SER A CA 1
ATOM 634 C C . SER A 1 79 ? -17.341 39.079 -17.755 1.00 79.19 79 SER A C 1
ATOM 636 O O . SER A 1 79 ? -17.310 40.259 -18.073 1.00 79.19 79 SER A O 1
ATOM 638 N N . LYS A 1 80 ? -18.487 38.430 -17.518 1.00 73.94 80 LYS A N 1
ATOM 639 C CA . LYS A 1 80 ? -19.796 39.081 -17.627 1.00 73.94 80 LYS A CA 1
ATOM 640 C C . LYS A 1 80 ? -19.968 40.208 -16.604 1.00 73.94 80 LYS A C 1
ATOM 642 O O . LYS A 1 80 ? -20.585 41.224 -16.908 1.00 7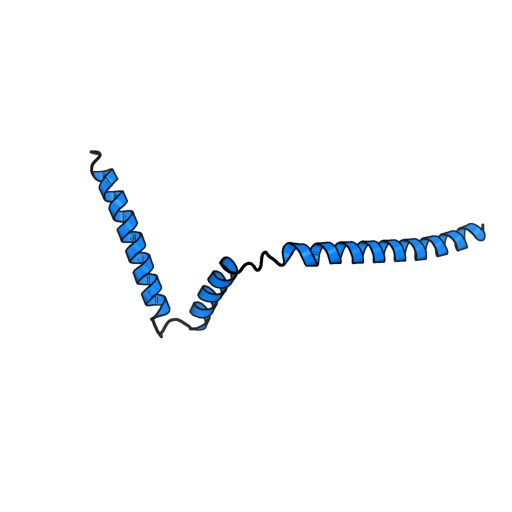3.94 80 LYS A O 1
ATOM 647 N N . GLU A 1 81 ? -19.443 40.023 -15.400 1.00 74.06 81 GLU A N 1
ATOM 648 C CA . GLU A 1 81 ? -19.489 41.035 -14.346 1.00 74.06 81 GLU A CA 1
ATOM 649 C C . GLU A 1 81 ? -18.516 42.188 -14.637 1.00 74.06 81 GLU A C 1
ATOM 651 O O . GLU A 1 81 ? -18.902 43.350 -14.566 1.00 74.06 81 GLU A O 1
ATOM 656 N N . LEU A 1 82 ? -17.297 41.884 -15.088 1.00 70.38 82 LEU A N 1
ATOM 657 C CA . LEU A 1 82 ? -16.303 42.876 -15.505 1.00 70.38 82 LEU A CA 1
ATOM 658 C C . LEU A 1 82 ? -16.761 43.698 -16.718 1.00 70.38 82 LEU A C 1
ATOM 660 O O . LEU A 1 82 ? -16.537 44.904 -16.745 1.00 70.38 82 LEU A O 1
ATOM 664 N N . GLU A 1 83 ? -17.431 43.081 -17.695 1.00 67.50 83 GLU A N 1
ATOM 665 C CA . GLU A 1 83 ? -18.028 43.792 -18.832 1.00 67.50 83 GLU A CA 1
ATOM 666 C C . GLU A 1 83 ?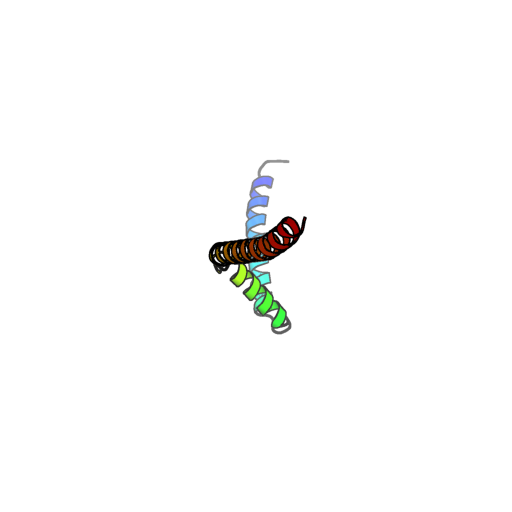 -19.105 44.779 -18.367 1.00 67.50 83 GLU A C 1
ATOM 668 O O . GLU A 1 83 ? -19.128 45.917 -18.834 1.00 67.50 83 GLU A O 1
ATOM 673 N N . HIS A 1 84 ? -19.942 44.380 -17.404 1.00 61.12 84 HIS A N 1
ATOM 674 C CA . HIS A 1 84 ? -20.973 45.249 -16.841 1.00 61.12 84 HIS A CA 1
ATOM 675 C C . HIS A 1 84 ? -20.367 46.481 -16.150 1.00 61.12 84 HIS A C 1
ATOM 677 O O . HIS A 1 84 ? -20.795 47.597 -16.433 1.00 61.12 84 HIS A O 1
ATOM 683 N N . PHE A 1 85 ? -19.308 46.301 -15.355 1.00 60.28 85 PHE A N 1
ATOM 684 C CA . PHE A 1 85 ? -18.582 47.414 -14.731 1.00 60.28 85 PHE A CA 1
ATOM 685 C C . PHE A 1 85 ? -17.835 48.294 -15.743 1.00 60.28 85 PHE A C 1
ATOM 687 O O . PHE A 1 85 ? -17.801 49.506 -15.578 1.00 60.28 85 PHE A O 1
ATOM 694 N N . SER A 1 86 ? -17.285 47.718 -16.818 1.00 58.75 86 SER A N 1
ATOM 695 C CA . SER A 1 86 ? -16.600 48.486 -17.873 1.00 58.75 86 SER A CA 1
ATOM 696 C C . SER A 1 86 ? -17.541 49.287 -18.781 1.00 58.75 86 SER A C 1
ATOM 698 O O . SER A 1 86 ? -17.078 50.123 -19.547 1.00 58.75 86 SER A O 1
ATOM 700 N N . SER A 1 87 ? -18.848 49.008 -18.726 1.00 56.53 87 SER A N 1
ATOM 701 C CA . SER A 1 87 ? -19.878 49.730 -19.483 1.00 56.53 87 SER A CA 1
ATOM 702 C C . SER A 1 87 ? -20.537 50.876 -18.705 1.00 56.53 87 SER A C 1
ATOM 704 O O . SER A 1 87 ? -21.343 51.605 -19.281 1.00 56.53 87 SER A O 1
ATOM 706 N N . GLU A 1 88 ? -20.213 51.021 -17.414 1.00 58.53 88 GLU A N 1
ATOM 707 C CA . GLU A 1 88 ? -20.683 52.115 -16.549 1.00 58.53 88 GLU A CA 1
ATOM 708 C C . GLU A 1 88 ? -19.622 53.214 -16.311 1.00 58.53 88 GLU A C 1
ATOM 710 O O . GLU A 1 88 ? -19.920 54.193 -15.623 1.00 58.53 88 GLU A O 1
ATOM 715 N N . GLU A 1 89 ? -18.425 53.096 -16.904 1.00 49.97 89 GLU A N 1
ATOM 716 C CA . GLU A 1 89 ? -17.421 54.176 -17.020 1.00 49.97 89 GLU A CA 1
ATOM 717 C C . GLU A 1 89 ? -17.440 54.786 -18.433 1.00 49.97 89 GLU A C 1
ATOM 719 O O . GLU A 1 89 ? -17.399 56.035 -18.542 1.00 49.97 89 GLU A O 1
#

Organism: NCBI:txid1121389

Radius of gyration: 30.93 Å; Cα contacts (8 Å, |Δi|>4): 5; chains: 1; bounding box: 62×78×38 Å

Mean predicted aligned error: 17.2 Å

InterPro domains:
  IPR010652 Domain of unknown function DUF1232 [PF06803] (38-73)